Protein AF-A0A7R8CKJ4-F1 (afdb_monomer_lite)

Radius of gyration: 20.83 Å; chains: 1; bounding box: 48×42×50 Å

InterPro domains:
  IPR014729 Rossmann-like alpha/beta/alpha sandwich fold [G3DSA:3.40.50.620] (17-54)
  IPR015413 Methionyl/Leucyl tRNA synthetase [PF09334] (14-83)
  IPR023457 Methionine-tRNA synthetase, type 2 [PTHR43326] (17-128)

Secondary structure (DSSP, 8-state):
--HHHHT-HHHHHHHHTHHHHHHHHTT---S----TTSHHHHHHHHHHHHHHTTTEEEEEEEEEEETTTTEEE-GGGEEE-GGG-EEETTT--EEEEEEEEEEEE--GGGHHHHHHHHHHH-SSGGGGGGGSTTTS-SPPEE---TT-TTS----TTS--

Organism: Lepeophtheirus salmonis (NCBI:txid72036)

Sequence (160 aa):
MNDSLVKNPFYLQERMNMVPRLWDVVGANVGVFTRTTDSNHTKSVQQFWNKISHESVKESYSGWYSEIDEAFYSDYQIEDGPNNNKIAKETSNPLEWVEEENYVFRIGPYLPQIRKWLQTSVHPKMFLSAFSEEYLHNEDLRVSHFAAIFSITMGHSCPK

Structure (mmCIF, N/CA/C/O backbone):
data_AF-A0A7R8CKJ4-F1
#
_entry.id   AF-A0A7R8CKJ4-F1
#
loop_
_atom_site.group_PDB
_atom_site.id
_atom_site.type_symbol
_atom_site.label_atom_id
_atom_site.label_alt_id
_atom_site.label_comp_id
_atom_site.label_asym_id
_atom_site.label_entity_id
_atom_site.label_seq_id
_atom_site.pdbx_PDB_ins_code
_atom_site.Cartn_x
_atom_site.Cartn_y
_atom_site.Cartn_z
_atom_site.occupancy
_atom_site.B_iso_or_equiv
_atom_site.auth_seq_id
_atom_site.auth_comp_id
_atom_site.auth_asym_id
_atom_site.auth_atom_id
_atom_site.pdbx_PDB_model_num
ATOM 1 N N . MET A 1 1 ? 13.620 9.724 16.512 1.00 45.34 1 MET A N 1
ATOM 2 C CA . MET A 1 1 ? 13.848 10.819 15.536 1.00 45.34 1 MET A CA 1
ATOM 3 C C . MET A 1 1 ? 12.775 11.869 15.772 1.00 45.34 1 MET A C 1
ATOM 5 O O . MET A 1 1 ? 11.684 11.486 16.158 1.00 45.34 1 MET A O 1
ATOM 9 N N . ASN A 1 2 ? 13.080 13.162 15.645 1.00 43.50 2 ASN A N 1
ATOM 10 C CA . ASN A 1 2 ? 12.116 14.224 15.949 1.00 43.50 2 ASN A CA 1
ATOM 11 C C . ASN A 1 2 ? 11.024 14.255 14.859 1.00 43.50 2 ASN A C 1
ATOM 13 O O . ASN A 1 2 ? 11.316 14.620 13.721 1.00 43.50 2 ASN A O 1
ATOM 17 N N . ASP A 1 3 ? 9.805 13.832 15.203 1.00 51.41 3 ASP A N 1
ATOM 18 C CA . ASP A 1 3 ? 8.659 13.638 14.293 1.00 51.41 3 ASP A CA 1
ATOM 19 C C . ASP A 1 3 ? 8.288 14.919 13.507 1.00 51.41 3 ASP A C 1
ATOM 21 O O . ASP A 1 3 ? 7.886 14.895 12.343 1.00 51.41 3 ASP A O 1
ATOM 25 N N . SER A 1 4 ? 8.586 16.081 14.097 1.00 57.31 4 SER A N 1
ATOM 26 C CA . SER A 1 4 ? 8.430 17.406 13.479 1.00 57.31 4 SER A CA 1
ATOM 27 C C . SER A 1 4 ? 9.277 17.636 12.217 1.00 57.31 4 SER A C 1
ATOM 29 O O . SER A 1 4 ? 8.885 18.419 11.351 1.00 57.31 4 SER A O 1
ATOM 31 N N . LEU A 1 5 ? 10.427 16.965 12.079 1.00 56.00 5 LEU A N 1
ATOM 32 C CA . LEU A 1 5 ? 11.293 17.103 10.901 1.00 56.00 5 LEU A CA 1
ATOM 33 C C . LEU A 1 5 ? 10.803 16.255 9.725 1.00 56.00 5 LEU A C 1
ATOM 35 O O . LEU A 1 5 ? 10.941 16.675 8.579 1.00 56.00 5 LEU A O 1
ATOM 39 N N . VAL A 1 6 ? 10.211 15.088 9.993 1.00 54.44 6 VAL A N 1
ATOM 40 C CA . VAL A 1 6 ? 9.681 14.190 8.952 1.00 54.44 6 VAL A CA 1
ATOM 41 C C . VAL A 1 6 ? 8.427 14.788 8.313 1.00 54.44 6 VAL A C 1
ATOM 43 O O . VAL A 1 6 ? 8.240 14.677 7.106 1.00 54.44 6 VAL A O 1
ATOM 46 N N . LYS A 1 7 ? 7.625 15.525 9.090 1.00 58.31 7 LYS A N 1
ATOM 47 C CA . LYS A 1 7 ? 6.445 16.257 8.602 1.00 58.31 7 LYS A CA 1
ATOM 48 C C . LYS A 1 7 ? 6.790 17.558 7.853 1.00 58.31 7 LYS A C 1
ATOM 50 O O . LYS A 1 7 ? 5.893 18.201 7.310 1.00 58.31 7 LYS A O 1
ATOM 55 N N . ASN A 1 8 ? 8.067 17.961 7.787 1.00 70.94 8 ASN A N 1
ATOM 56 C CA . ASN A 1 8 ? 8.493 19.156 7.058 1.00 70.94 8 ASN A CA 1
ATOM 57 C C . ASN A 1 8 ? 8.786 18.828 5.574 1.00 70.94 8 ASN A C 1
ATOM 59 O O . ASN A 1 8 ? 9.781 18.158 5.274 1.00 70.94 8 ASN A O 1
ATOM 63 N N . PRO A 1 9 ? 7.990 19.344 4.616 1.00 67.69 9 PRO A N 1
ATOM 64 C CA . PRO A 1 9 ? 8.164 19.033 3.197 1.00 67.69 9 PRO A CA 1
ATOM 65 C C . PRO A 1 9 ? 9.508 19.516 2.630 1.00 67.69 9 PRO A C 1
ATOM 67 O O . PRO A 1 9 ? 10.050 18.881 1.726 1.00 67.69 9 PRO A O 1
ATOM 70 N N . PHE A 1 10 ? 10.094 20.586 3.178 1.00 72.56 10 PHE A N 1
ATOM 71 C CA . PHE A 1 10 ? 11.417 21.063 2.765 1.00 72.56 10 PHE A CA 1
ATOM 72 C C . PHE A 1 10 ? 12.532 20.111 3.210 1.00 72.56 10 PHE A C 1
ATOM 74 O O . PHE A 1 10 ? 13.448 19.841 2.436 1.00 72.56 10 PHE A O 1
ATOM 81 N N . TYR A 1 11 ? 12.422 19.534 4.409 1.00 76.00 11 TYR A N 1
ATOM 82 C CA . TYR A 1 11 ? 13.402 18.576 4.926 1.00 76.00 11 TYR A CA 1
ATOM 83 C C . TYR A 1 11 ? 13.460 17.300 4.073 1.00 76.00 11 TYR A C 1
ATOM 85 O O . TYR A 1 11 ? 14.538 16.838 3.690 1.00 76.00 11 TYR A O 1
ATOM 93 N N . LEU A 1 12 ? 12.296 16.745 3.719 1.00 71.81 12 LEU A N 1
ATOM 94 C CA . LEU A 1 12 ? 12.213 15.567 2.849 1.00 71.81 12 LEU A CA 1
ATOM 95 C C . LEU A 1 12 ? 12.739 15.859 1.438 1.00 71.81 12 LEU A C 1
ATOM 97 O O . LEU A 1 12 ? 13.451 15.034 0.860 1.00 71.81 12 LEU A O 1
ATOM 101 N N . GLN A 1 13 ? 12.433 17.045 0.903 1.00 77.12 13 GLN A N 1
ATOM 102 C CA . GLN A 1 13 ? 12.920 17.483 -0.402 1.00 77.12 13 GLN A CA 1
ATOM 103 C C . GLN A 1 13 ? 14.456 17.545 -0.436 1.00 77.12 13 GLN A C 1
ATOM 105 O O . GLN A 1 13 ? 15.069 17.026 -1.370 1.00 77.12 13 GLN A O 1
ATOM 110 N N . GLU A 1 14 ? 15.088 18.133 0.584 1.00 80.62 14 GLU A N 1
ATOM 111 C CA . GLU A 1 14 ? 16.550 18.207 0.681 1.00 80.62 14 GLU A CA 1
ATOM 112 C C . GLU A 1 14 ? 17.200 16.823 0.761 1.00 80.62 14 GLU A C 1
ATOM 114 O O . GLU A 1 14 ? 18.160 16.552 0.036 1.00 80.62 14 GLU A O 1
ATOM 119 N N . ARG A 1 15 ? 16.648 15.918 1.579 1.00 82.38 15 ARG A N 1
ATOM 120 C CA . ARG A 1 15 ? 17.147 14.539 1.697 1.00 82.38 15 ARG A CA 1
ATOM 121 C C . ARG A 1 15 ? 17.046 13.775 0.379 1.00 82.38 15 ARG A C 1
ATOM 123 O O . ARG A 1 15 ? 18.008 13.113 -0.007 1.00 82.38 15 ARG A O 1
ATOM 130 N N . MET A 1 16 ? 15.927 13.884 -0.340 1.00 81.00 16 MET A N 1
ATOM 131 C CA . MET A 1 16 ? 15.764 13.173 -1.615 1.00 81.00 16 MET A CA 1
ATOM 132 C C . MET A 1 16 ? 16.689 13.696 -2.711 1.00 81.00 16 MET A C 1
ATOM 134 O O . 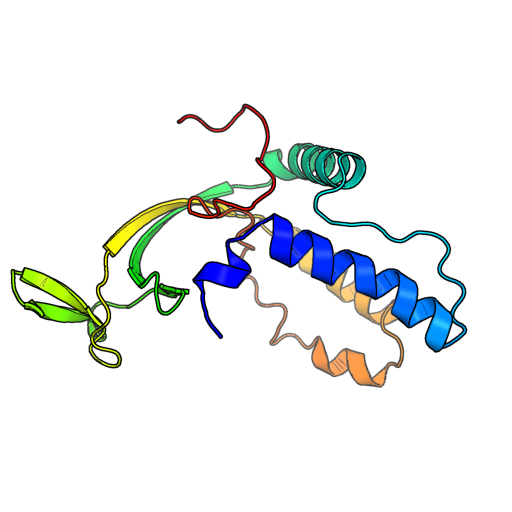MET A 1 16 ? 17.143 12.914 -3.544 1.00 81.00 16 MET A O 1
ATOM 138 N N . ASN A 1 17 ? 17.055 14.978 -2.677 1.00 82.69 17 ASN A N 1
ATOM 139 C CA . ASN A 1 17 ? 18.018 15.550 -3.621 1.00 82.69 17 ASN A CA 1
ATOM 140 C C . ASN A 1 17 ? 19.451 15.012 -3.435 1.00 82.69 17 ASN A C 1
ATOM 142 O O . ASN A 1 17 ? 20.298 15.213 -4.310 1.00 82.69 17 ASN A O 1
ATOM 146 N N . MET A 1 18 ? 19.741 14.334 -2.318 1.00 83.56 18 MET A N 1
ATOM 147 C CA . MET A 1 18 ? 21.030 13.672 -2.099 1.00 83.56 18 MET A CA 1
ATOM 148 C C . MET A 1 18 ? 21.114 12.306 -2.789 1.00 83.56 18 MET A C 1
ATOM 150 O O . MET A 1 18 ? 22.210 11.886 -3.145 1.00 83.56 18 MET A O 1
ATOM 154 N N . VAL A 1 19 ? 19.986 11.621 -3.006 1.00 84.44 19 VAL A N 1
ATOM 155 C CA . VAL A 1 19 ? 19.973 10.241 -3.519 1.00 84.44 19 VAL A CA 1
ATOM 156 C C . VAL A 1 19 ? 20.576 10.137 -4.928 1.00 84.44 19 VAL A C 1
ATOM 158 O O . VAL A 1 19 ? 21.462 9.305 -5.105 1.00 84.44 19 VAL A O 1
ATOM 161 N N . PRO A 1 20 ? 20.224 10.998 -5.908 1.00 84.88 20 PRO A N 1
ATOM 162 C CA . PRO A 1 20 ? 20.895 11.014 -7.211 1.00 84.88 20 PRO A CA 1
ATOM 163 C C . PRO A 1 20 ? 22.414 11.189 -7.114 1.00 84.88 20 PRO A C 1
ATOM 165 O O . PRO A 1 20 ? 23.160 10.488 -7.784 1.00 84.88 20 PRO A O 1
ATOM 168 N N . ARG A 1 21 ? 22.878 12.058 -6.208 1.00 84.62 21 ARG A N 1
ATOM 169 C CA . ARG A 1 21 ? 24.310 12.338 -6.022 1.00 84.62 21 ARG A CA 1
ATOM 170 C C . ARG A 1 21 ? 25.071 11.139 -5.462 1.00 84.62 21 ARG A C 1
ATOM 172 O O . ARG A 1 21 ? 26.249 10.974 -5.755 1.00 84.62 21 ARG A O 1
ATOM 179 N N . LEU A 1 22 ? 24.422 10.306 -4.646 1.00 88.44 22 LEU A N 1
ATOM 180 C CA . LEU A 1 22 ? 25.036 9.074 -4.148 1.00 88.44 22 LEU A CA 1
ATOM 181 C C . LEU A 1 22 ? 25.297 8.083 -5.285 1.00 88.44 22 LEU A C 1
ATOM 183 O O . LEU A 1 22 ? 26.321 7.404 -5.255 1.00 88.44 22 LEU A O 1
ATOM 187 N N . TRP A 1 23 ? 24.425 8.036 -6.297 1.00 88.00 23 TRP A N 1
ATOM 188 C CA . TRP A 1 23 ? 24.629 7.193 -7.476 1.00 88.00 23 TRP A CA 1
ATOM 189 C C . TRP A 1 23 ? 25.863 7.610 -8.282 1.00 88.00 23 TRP A C 1
ATOM 191 O O . TRP A 1 23 ? 26.627 6.739 -8.699 1.00 88.00 23 TRP A O 1
ATOM 201 N N . ASP A 1 24 ? 26.125 8.917 -8.392 1.00 85.75 24 ASP A N 1
ATOM 202 C CA . ASP A 1 24 ? 27.346 9.438 -9.022 1.00 85.75 24 ASP A CA 1
ATOM 203 C C . ASP A 1 24 ? 28.609 9.000 -8.263 1.00 85.75 24 ASP A C 1
ATOM 205 O O . ASP A 1 24 ? 29.596 8.590 -8.872 1.00 85.75 24 ASP A O 1
ATOM 209 N N . VAL A 1 25 ? 28.572 9.032 -6.924 1.00 89.75 25 VAL A N 1
ATOM 210 C CA . VAL A 1 25 ? 29.705 8.627 -6.070 1.00 89.75 25 VAL A CA 1
ATOM 211 C C . VAL A 1 25 ? 30.042 7.147 -6.236 1.00 89.75 25 VAL A C 1
ATOM 213 O O . VAL A 1 25 ? 31.218 6.786 -6.252 1.00 89.75 25 VAL A O 1
ATOM 216 N N . VAL A 1 26 ? 29.034 6.282 -6.376 1.00 91.81 26 VAL A N 1
ATOM 217 C CA . VAL A 1 26 ? 29.252 4.842 -6.601 1.00 91.81 26 VAL A CA 1
ATOM 218 C C . VAL A 1 26 ? 29.511 4.496 -8.073 1.00 91.81 26 VAL A C 1
ATOM 220 O O . VAL A 1 26 ? 29.696 3.325 -8.397 1.00 91.81 26 VAL A O 1
ATOM 223 N N . GLY A 1 27 ? 29.534 5.492 -8.967 1.00 90.19 27 GLY A N 1
ATOM 224 C CA . GLY A 1 27 ? 29.762 5.299 -10.400 1.00 90.19 27 GLY A CA 1
ATOM 225 C C . GLY A 1 27 ? 28.618 4.579 -11.121 1.00 90.19 27 GLY A C 1
ATOM 226 O O . GLY A 1 27 ? 28.844 3.953 -12.156 1.00 90.19 27 GLY A O 1
ATOM 227 N N . ALA A 1 28 ? 27.399 4.628 -10.579 1.00 88.06 28 ALA A N 1
ATOM 228 C CA . ALA A 1 28 ? 26.226 4.019 -11.194 1.00 88.06 28 ALA A CA 1
ATOM 229 C C . ALA A 1 28 ? 25.599 4.964 -12.227 1.00 88.06 28 ALA A C 1
ATOM 231 O O . ALA A 1 28 ? 25.328 6.127 -11.942 1.00 88.06 28 ALA A O 1
ATOM 232 N N . ASN A 1 29 ? 25.302 4.447 -13.421 1.00 87.50 29 ASN A N 1
ATOM 233 C CA . ASN A 1 29 ? 24.583 5.197 -14.450 1.00 87.50 29 ASN A CA 1
ATOM 234 C C . ASN A 1 29 ? 23.072 4.951 -14.323 1.00 87.50 29 ASN A C 1
ATOM 236 O O . ASN A 1 29 ? 22.554 3.936 -14.794 1.00 87.50 29 ASN A O 1
ATOM 240 N N . VAL A 1 30 ? 22.373 5.868 -13.655 1.00 85.38 30 VAL A N 1
ATOM 241 C CA . VAL A 1 30 ? 20.920 5.798 -13.459 1.00 85.38 30 VAL A CA 1
ATOM 242 C C . VAL A 1 30 ? 20.218 6.573 -14.572 1.00 85.38 30 VAL A C 1
ATOM 244 O O . VAL A 1 30 ? 20.340 7.789 -14.657 1.00 85.38 30 VAL A O 1
ATOM 247 N N . GLY A 1 31 ? 19.442 5.875 -15.407 1.00 86.31 31 GLY A N 1
ATOM 248 C CA . GLY A 1 31 ? 18.741 6.503 -16.534 1.00 86.31 31 GLY A CA 1
ATOM 249 C C . GLY A 1 31 ? 17.622 7.463 -16.115 1.00 86.31 31 GLY A C 1
ATOM 250 O O . GLY A 1 31 ? 17.507 8.553 -16.666 1.00 86.31 31 GLY A O 1
ATOM 251 N N . VAL A 1 32 ? 16.793 7.074 -15.140 1.00 86.62 32 VAL A N 1
ATOM 252 C CA . VAL A 1 32 ? 15.695 7.909 -14.627 1.00 86.62 32 VAL A CA 1
ATOM 253 C C . VAL A 1 32 ? 15.564 7.716 -13.122 1.00 86.62 32 VAL A C 1
ATOM 255 O O . VAL A 1 32 ? 15.428 6.593 -12.642 1.00 86.62 32 VAL A O 1
ATOM 258 N N . PHE A 1 33 ? 15.541 8.823 -12.383 1.00 87.25 33 PHE A N 1
ATOM 259 C CA . PHE A 1 33 ? 15.175 8.853 -10.971 1.00 87.25 33 PHE A CA 1
ATOM 260 C C . PHE A 1 33 ? 13.736 9.368 -10.845 1.00 87.25 33 PHE A C 1
ATOM 262 O O . PHE A 1 33 ? 13.469 10.517 -11.184 1.00 87.25 33 PHE A O 1
ATOM 269 N N . THR A 1 34 ? 12.809 8.512 -10.405 1.00 87.75 34 THR A N 1
ATOM 270 C CA . THR A 1 34 ? 11.384 8.857 -10.231 1.00 87.75 34 THR A CA 1
ATOM 271 C C . THR A 1 34 ? 11.041 8.951 -8.752 1.00 87.75 34 THR A C 1
ATOM 273 O O . THR A 1 34 ? 11.484 8.123 -7.957 1.00 87.75 34 THR A O 1
ATOM 276 N N . ARG A 1 35 ? 10.208 9.925 -8.387 1.00 85.56 35 ARG A N 1
ATOM 277 C CA . ARG A 1 35 ? 9.647 10.083 -7.043 1.00 85.56 35 ARG A CA 1
ATOM 278 C C . ARG A 1 35 ? 8.154 9.791 -7.057 1.00 85.56 35 ARG A C 1
ATOM 280 O O . ARG A 1 35 ? 7.451 10.117 -8.010 1.00 85.56 35 ARG A O 1
ATOM 287 N N . THR A 1 36 ? 7.634 9.275 -5.949 1.00 86.00 36 THR A N 1
ATOM 288 C CA . THR A 1 36 ? 6.189 9.044 -5.782 1.00 86.00 36 THR A CA 1
ATOM 289 C C . THR A 1 36 ? 5.369 10.338 -5.787 1.00 86.00 36 THR A C 1
ATOM 291 O O . THR A 1 36 ? 4.183 10.317 -6.092 1.00 86.00 36 THR A O 1
ATOM 294 N N . THR A 1 37 ? 6.005 11.483 -5.518 1.00 83.88 37 THR A N 1
ATOM 295 C CA . THR A 1 37 ? 5.393 12.817 -5.630 1.00 83.88 37 THR A CA 1
ATOM 296 C C . THR A 1 37 ? 5.330 13.350 -7.064 1.00 83.88 37 THR A C 1
ATOM 298 O O . THR A 1 37 ? 4.745 14.409 -7.287 1.00 83.88 37 THR A O 1
ATOM 301 N N . ASP A 1 38 ? 6.000 12.709 -8.026 1.00 86.75 38 ASP A N 1
ATOM 302 C CA . ASP A 1 38 ? 6.045 13.208 -9.399 1.00 86.75 38 ASP A CA 1
ATOM 303 C C . ASP A 1 38 ? 4.671 13.078 -10.056 1.00 86.75 38 ASP A C 1
ATOM 305 O O . ASP A 1 38 ? 4.003 12.048 -9.959 1.00 86.75 38 ASP A O 1
ATOM 309 N N . SER A 1 39 ? 4.261 14.101 -10.806 1.00 88.44 39 SER A N 1
ATOM 310 C CA . SER A 1 39 ? 2.924 14.152 -11.413 1.00 88.44 39 SER A CA 1
ATOM 311 C C . SER A 1 39 ? 2.633 12.973 -12.353 1.00 88.44 39 SER A C 1
ATOM 313 O O . SER A 1 39 ? 1.489 12.527 -12.448 1.00 88.44 39 SER A O 1
ATOM 315 N N . ASN A 1 40 ? 3.656 12.435 -13.024 1.00 88.81 40 ASN A N 1
ATOM 316 C CA . ASN A 1 40 ? 3.532 11.244 -13.867 1.00 88.81 40 ASN A CA 1
ATOM 317 C C . ASN A 1 40 ? 3.264 9.976 -13.044 1.00 88.81 40 ASN A C 1
ATOM 319 O O . ASN A 1 40 ? 2.466 9.136 -13.465 1.00 88.81 40 ASN A O 1
ATOM 323 N N . HIS A 1 41 ? 3.885 9.849 -11.867 1.00 90.19 41 HIS A N 1
ATOM 324 C CA . HIS A 1 41 ? 3.626 8.741 -10.953 1.00 90.19 41 HIS A CA 1
ATOM 325 C C . HIS A 1 41 ? 2.199 8.828 -10.407 1.00 90.19 41 HIS A C 1
ATOM 327 O O . HIS A 1 41 ? 1.441 7.870 -10.545 1.00 90.19 41 HIS A O 1
ATOM 333 N N . THR A 1 42 ? 1.784 10.003 -9.919 1.00 88.25 42 THR A N 1
ATOM 334 C CA . THR A 1 42 ? 0.414 10.254 -9.443 1.00 88.25 42 THR A CA 1
ATOM 335 C C . THR A 1 42 ? -0.637 9.872 -10.484 1.00 88.25 42 THR A C 1
ATOM 337 O O . THR A 1 42 ? -1.574 9.135 -10.179 1.00 88.25 42 THR A O 1
ATOM 340 N N . LYS A 1 43 ? -0.463 10.307 -11.740 1.00 89.62 43 LYS A N 1
ATOM 341 C CA . LYS A 1 43 ? -1.375 9.952 -12.839 1.00 89.62 43 LYS A CA 1
ATOM 342 C C . LYS A 1 43 ? -1.412 8.448 -13.100 1.00 89.62 43 LYS A C 1
ATOM 344 O O . LYS A 1 43 ? -2.484 7.903 -13.337 1.00 89.62 43 LYS A O 1
ATOM 349 N N . SER A 1 44 ? -0.259 7.782 -13.055 1.00 91.00 44 SER A N 1
ATOM 350 C CA . SER A 1 44 ? -0.164 6.335 -13.285 1.00 91.00 44 SER A CA 1
ATOM 351 C C . SER A 1 44 ? -0.883 5.545 -12.189 1.00 91.00 44 SER A C 1
ATOM 353 O O . SER A 1 44 ? -1.635 4.623 -12.498 1.00 91.00 44 SER A O 1
ATOM 355 N N . VAL A 1 45 ? -0.721 5.951 -10.925 1.00 89.12 45 VAL A N 1
ATOM 356 C CA . VAL A 1 45 ? -1.431 5.359 -9.779 1.00 89.12 45 VAL A CA 1
ATOM 357 C C . VAL A 1 45 ? -2.939 5.565 -9.908 1.00 89.12 45 VAL A C 1
ATOM 359 O O . VAL A 1 45 ? -3.691 4.605 -9.780 1.00 89.12 45 VAL A O 1
ATOM 362 N N . GLN A 1 46 ? -3.395 6.772 -10.253 1.00 88.31 46 GLN A N 1
ATOM 363 C CA . GLN A 1 46 ? -4.822 7.049 -10.469 1.00 88.31 46 GLN A CA 1
ATOM 364 C C . GLN A 1 46 ? -5.410 6.238 -11.634 1.00 88.31 46 GLN A C 1
ATOM 366 O O . GLN A 1 46 ? -6.526 5.733 -11.546 1.00 88.31 46 GLN A O 1
ATOM 371 N N . GLN A 1 47 ? -4.663 6.070 -12.727 1.00 90.69 47 GLN A N 1
ATOM 372 C CA . GLN A 1 47 ? -5.087 5.230 -13.850 1.00 90.69 47 GLN A CA 1
ATOM 373 C C . GLN A 1 47 ? -5.162 3.752 -13.475 1.00 90.69 47 GLN A C 1
ATOM 375 O O . GLN A 1 47 ? -6.085 3.065 -13.908 1.00 90.69 47 GLN A O 1
ATOM 380 N N . PHE A 1 48 ? -4.195 3.260 -12.700 1.00 89.25 48 PHE A N 1
ATOM 381 C CA . PHE A 1 48 ? -4.221 1.899 -12.181 1.00 89.25 48 PHE A CA 1
ATOM 382 C C . PHE A 1 48 ? -5.429 1.698 -11.265 1.00 89.25 48 PHE A C 1
ATOM 384 O O . PHE A 1 48 ? -6.203 0.769 -11.486 1.00 89.25 48 PHE A O 1
ATOM 391 N N . TRP A 1 49 ? -5.651 2.627 -10.332 1.00 87.19 49 TRP A N 1
ATOM 392 C CA . TRP A 1 49 ? -6.802 2.622 -9.437 1.00 87.19 49 TRP A CA 1
ATOM 393 C C . TRP A 1 49 ? -8.125 2.536 -10.196 1.00 87.19 49 TRP A C 1
ATOM 395 O O . TRP A 1 49 ? -8.921 1.646 -9.930 1.00 87.19 49 TRP A O 1
ATOM 405 N N . ASN A 1 50 ? -8.325 3.384 -11.206 1.00 87.56 50 ASN A N 1
ATOM 406 C CA . ASN A 1 50 ? -9.552 3.390 -12.006 1.00 87.56 50 ASN A CA 1
ATOM 407 C C . ASN A 1 50 ? -9.827 2.064 -12.734 1.00 87.56 50 ASN A C 1
ATOM 409 O O . ASN A 1 50 ? -10.968 1.802 -13.099 1.00 87.56 50 ASN A O 1
ATOM 413 N N . LYS A 1 51 ? -8.804 1.236 -12.982 1.00 88.38 51 LYS A N 1
ATOM 414 C CA . LYS A 1 51 ? -8.989 -0.089 -13.592 1.00 88.38 51 LYS A CA 1
ATOM 415 C C . LYS A 1 51 ? -9.423 -1.133 -12.572 1.00 88.38 51 LYS A C 1
ATOM 417 O O . LYS A 1 51 ? -10.242 -1.980 -12.905 1.00 88.38 51 LYS A O 1
ATOM 422 N N . ILE A 1 52 ? -8.870 -1.076 -11.363 1.00 85.50 52 ILE A N 1
ATOM 423 C CA . ILE A 1 52 ? -9.118 -2.079 -10.320 1.00 85.50 52 ILE A CA 1
ATOM 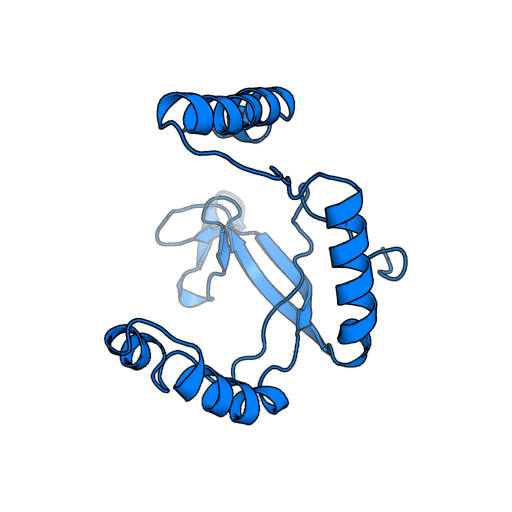424 C C . ILE A 1 52 ? -10.264 -1.698 -9.378 1.00 85.50 52 ILE A C 1
ATOM 426 O O . ILE A 1 52 ? -10.755 -2.548 -8.645 1.00 85.50 52 ILE A O 1
ATOM 430 N N . SER A 1 53 ? -10.715 -0.441 -9.395 1.00 83.31 53 SER A N 1
ATOM 431 C CA . SER A 1 53 ? -11.742 0.073 -8.483 1.00 83.31 53 SER A CA 1
ATOM 432 C C . SER A 1 53 ? -13.099 -0.611 -8.646 1.00 83.31 53 SER A C 1
ATOM 434 O O . SER A 1 53 ? -13.866 -0.681 -7.695 1.00 83.31 53 SER A O 1
ATOM 436 N N . HIS A 1 54 ? -13.401 -1.140 -9.833 1.00 80.81 54 HIS A N 1
ATOM 437 C CA . HIS A 1 54 ? -14.622 -1.915 -10.075 1.00 80.81 54 HIS A CA 1
ATOM 438 C C . HIS A 1 54 ? -14.579 -3.320 -9.461 1.00 80.81 54 HIS A C 1
ATOM 440 O O . HIS A 1 54 ? -15.626 -3.929 -9.261 1.00 80.81 54 HIS A O 1
ATOM 446 N N . GLU A 1 55 ? -13.382 -3.833 -9.178 1.00 80.25 55 GLU A N 1
ATOM 447 C CA . GLU A 1 55 ? -13.162 -5.133 -8.540 1.00 80.25 55 GLU A CA 1
ATOM 448 C C . GLU A 1 55 ? -12.876 -5.001 -7.038 1.00 80.25 55 GLU A C 1
ATOM 450 O O . GLU A 1 55 ? -12.808 -6.008 -6.329 1.00 80.25 55 GLU A O 1
ATOM 455 N N . SER A 1 56 ? -12.703 -3.772 -6.539 1.00 80.56 56 SER A N 1
ATOM 456 C CA . SER A 1 56 ? -12.546 -3.518 -5.114 1.00 80.56 56 SER A CA 1
ATOM 457 C C . SER A 1 56 ? -13.904 -3.440 -4.421 1.00 80.56 56 SER A C 1
ATOM 459 O O . SER A 1 56 ? -14.901 -2.955 -4.958 1.00 80.56 56 SER A O 1
ATOM 461 N N . VAL A 1 57 ? -13.943 -3.956 -3.199 1.00 81.00 57 VAL A N 1
ATOM 462 C CA . VAL A 1 57 ? -15.119 -3.930 -2.332 1.00 81.00 57 VAL A CA 1
ATOM 463 C C . VAL A 1 57 ? -14.857 -2.927 -1.224 1.00 81.00 57 VAL A C 1
ATOM 465 O O . VAL A 1 57 ? -13.736 -2.820 -0.733 1.00 81.00 57 VAL A O 1
ATOM 468 N N . LYS A 1 58 ? -15.887 -2.185 -0.828 1.00 82.31 58 LYS A N 1
ATOM 469 C CA . LYS A 1 58 ? -15.807 -1.338 0.356 1.00 82.31 58 LYS A CA 1
ATOM 470 C C . LYS A 1 58 ? -16.105 -2.169 1.593 1.00 82.31 58 LYS A C 1
ATOM 472 O O . LYS A 1 58 ? -17.147 -2.819 1.651 1.00 82.31 58 LYS A O 1
ATOM 477 N N . GLU A 1 59 ? -15.210 -2.134 2.565 1.00 78.56 59 GLU A N 1
ATOM 478 C CA . GLU A 1 59 ? -15.410 -2.736 3.877 1.00 78.56 59 GLU A CA 1
ATOM 479 C C . GLU A 1 59 ? -15.228 -1.661 4.948 1.00 78.56 59 GLU A C 1
ATOM 481 O O . GLU A 1 59 ? -14.252 -0.911 4.937 1.00 78.56 59 GLU A O 1
ATOM 486 N N . SER A 1 60 ? -16.185 -1.571 5.867 1.00 77.75 60 SER A N 1
ATOM 487 C CA . SER A 1 60 ? -16.077 -0.731 7.055 1.00 77.75 60 SER A CA 1
ATOM 488 C C . SER A 1 60 ? -15.318 -1.495 8.133 1.00 77.75 60 SER A C 1
ATOM 490 O O . SER A 1 60 ? -15.722 -2.598 8.512 1.00 77.75 60 SER A O 1
ATOM 492 N N . TYR A 1 61 ? -14.240 -0.911 8.644 1.00 72.94 61 TYR A N 1
ATOM 493 C CA . TYR A 1 61 ? -13.533 -1.426 9.808 1.00 72.94 61 TYR A CA 1
ATOM 494 C C . TYR A 1 61 ? -13.620 -0.407 10.937 1.00 72.94 61 TYR A C 1
ATOM 496 O O . TYR A 1 61 ? -13.247 0.752 10.764 1.00 72.94 61 TYR A O 1
ATOM 504 N N . SER A 1 62 ? -14.109 -0.859 12.088 1.00 83.56 62 SER A N 1
ATOM 505 C CA . SER A 1 62 ? -14.235 -0.046 13.290 1.00 83.56 62 SER A CA 1
ATOM 506 C C . SER A 1 62 ? -13.433 -0.662 14.426 1.00 83.56 62 SER A C 1
ATOM 508 O O . SER A 1 62 ? -13.579 -1.856 14.701 1.00 83.56 62 SER A O 1
ATOM 510 N N . GLY A 1 63 ? -12.619 0.137 15.103 1.00 85.50 63 GLY A N 1
ATOM 511 C CA . GLY A 1 63 ? -11.859 -0.321 16.255 1.00 85.50 63 GLY A CA 1
ATOM 512 C C . GLY A 1 63 ? -11.118 0.807 16.954 1.00 85.50 63 GLY A C 1
ATOM 513 O O . GLY A 1 63 ? -11.054 1.936 16.471 1.00 85.50 63 GLY A O 1
ATOM 514 N N . TRP A 1 64 ? -10.541 0.483 18.104 1.00 88.12 64 TRP A N 1
ATOM 515 C CA . TRP A 1 64 ? -9.691 1.407 18.842 1.00 88.12 64 TRP A CA 1
ATOM 516 C C . TRP A 1 64 ? -8.303 1.472 18.206 1.00 88.12 64 TRP A C 1
ATOM 518 O O . TRP A 1 64 ? -7.678 0.434 17.989 1.00 88.12 64 TRP A O 1
ATOM 528 N N . TYR A 1 65 ? -7.825 2.676 17.911 1.00 86.25 65 TYR A N 1
ATOM 529 C CA . TYR A 1 65 ? -6.568 2.932 17.211 1.00 86.25 65 TYR A CA 1
ATOM 530 C C . TYR A 1 65 ? -5.688 3.907 17.997 1.00 86.25 65 TYR A C 1
ATOM 532 O O . TYR A 1 65 ? -6.187 4.882 18.557 1.00 86.25 65 TYR A O 1
ATOM 540 N N . SER A 1 66 ? -4.382 3.645 18.025 1.00 84.94 66 SER A N 1
ATOM 541 C CA . SER A 1 66 ? -3.360 4.555 18.557 1.00 84.94 66 SER A CA 1
ATOM 542 C C . SER A 1 66 ? -2.607 5.188 17.391 1.00 84.94 66 SER A C 1
ATOM 544 O O . SER A 1 66 ? -1.945 4.475 16.638 1.00 84.94 66 SER A O 1
ATOM 546 N N . GLU A 1 67 ? -2.650 6.516 17.254 1.00 82.31 67 GLU A N 1
ATOM 547 C CA . GLU A 1 67 ? -1.829 7.231 16.259 1.00 82.31 67 GLU A CA 1
ATOM 548 C C . GLU A 1 67 ? -0.330 7.119 16.583 1.00 82.31 67 GLU A C 1
ATOM 550 O O . GLU A 1 67 ? 0.503 7.112 15.685 1.00 82.31 67 GLU A O 1
ATOM 555 N N . ILE A 1 68 ? 0.019 6.991 17.868 1.00 80.31 68 ILE A N 1
ATOM 556 C CA . ILE A 1 68 ? 1.414 6.908 18.321 1.00 80.31 68 ILE A CA 1
ATOM 557 C C . ILE A 1 68 ? 2.028 5.554 17.961 1.00 80.31 68 ILE A C 1
ATOM 559 O O . ILE A 1 68 ? 3.188 5.493 17.557 1.00 80.31 68 ILE A O 1
ATOM 563 N N . ASP A 1 69 ? 1.254 4.481 18.121 1.00 80.94 69 ASP A N 1
ATOM 564 C CA . ASP A 1 69 ? 1.713 3.114 17.853 1.00 80.94 69 ASP A CA 1
ATOM 565 C C . ASP A 1 69 ? 1.419 2.668 16.411 1.00 80.94 69 ASP A C 1
ATOM 567 O O . ASP A 1 69 ? 1.843 1.587 16.008 1.00 80.94 69 ASP A O 1
ATOM 571 N N . GLU A 1 70 ? 0.676 3.484 15.653 1.00 78.88 70 GLU A N 1
ATOM 572 C CA . GLU A 1 70 ? 0.132 3.176 14.324 1.00 78.88 70 GLU A CA 1
ATOM 573 C C . GLU A 1 70 ? -0.567 1.801 14.270 1.00 78.88 70 GLU A C 1
ATOM 575 O O . GLU A 1 70 ? -0.424 1.030 13.318 1.00 78.88 70 GLU A O 1
ATOM 580 N N . ALA A 1 71 ? -1.317 1.466 15.328 1.00 77.75 71 ALA A N 1
ATOM 581 C CA . ALA A 1 71 ? -1.851 0.123 15.544 1.00 77.75 71 ALA A CA 1
ATOM 582 C C . ALA A 1 71 ? -3.281 0.110 16.103 1.00 77.75 71 ALA A C 1
ATOM 584 O O . ALA A 1 71 ? -3.690 0.980 16.876 1.00 77.75 71 ALA A O 1
ATOM 585 N N . PHE A 1 72 ? -4.028 -0.937 15.735 1.00 81.38 72 PHE A N 1
ATOM 586 C CA . PHE A 1 72 ? -5.344 -1.239 16.294 1.00 81.38 72 PHE A CA 1
ATOM 587 C C . PHE A 1 72 ? -5.240 -2.125 17.535 1.00 81.38 72 PHE A C 1
ATOM 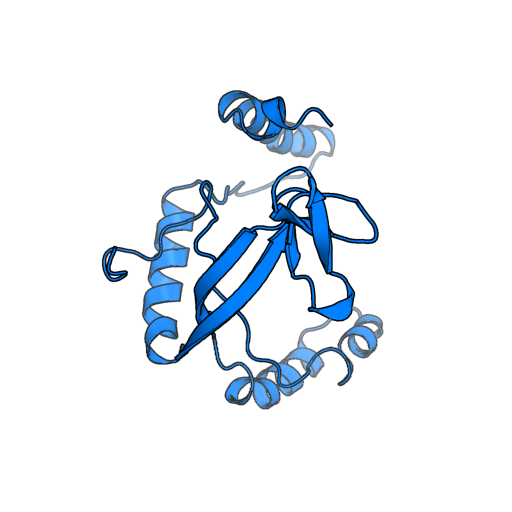589 O O . PHE A 1 72 ? -4.442 -3.061 17.581 1.00 81.38 72 PHE A O 1
ATOM 596 N N . TYR A 1 73 ? -6.111 -1.860 18.504 1.00 83.81 73 TYR A N 1
ATOM 597 C CA . TYR A 1 73 ? -6.186 -2.564 19.775 1.00 83.81 73 TYR A CA 1
ATOM 598 C C . TYR A 1 73 ? -7.509 -3.315 19.899 1.00 83.81 73 TYR A C 1
ATOM 600 O O . TYR A 1 73 ? -8.583 -2.807 19.575 1.00 83.81 73 TYR A O 1
ATOM 608 N N . SER A 1 74 ? -7.417 -4.543 20.393 1.00 85.81 74 SER A N 1
ATOM 609 C CA . SER A 1 74 ? -8.574 -5.358 20.762 1.00 85.81 74 SER A CA 1
ATOM 610 C C . SER A 1 74 ? -9.072 -5.005 22.165 1.00 85.81 74 SER A C 1
ATOM 612 O O . SER A 1 74 ? -8.299 -4.535 22.997 1.00 85.81 74 SER A O 1
ATOM 614 N N . ASP A 1 75 ? -10.336 -5.302 22.475 1.00 86.88 75 ASP A N 1
ATOM 615 C CA . ASP A 1 75 ? -10.973 -4.911 23.745 1.00 86.88 75 ASP A CA 1
ATOM 616 C C . ASP A 1 75 ? -10.201 -5.346 25.005 1.00 86.88 75 ASP A C 1
ATOM 618 O O . ASP A 1 75 ? -10.231 -4.662 26.028 1.00 86.88 75 ASP A O 1
ATOM 622 N N . TYR A 1 76 ? -9.463 -6.462 24.953 1.00 89.94 76 TYR A N 1
ATOM 623 C CA . TYR A 1 76 ? -8.674 -6.934 26.095 1.00 89.94 76 TYR A CA 1
ATOM 624 C C . TYR A 1 76 ? -7.380 -6.140 26.318 1.00 89.94 76 TYR A C 1
ATOM 626 O O . TYR A 1 76 ? -6.833 -6.191 27.422 1.00 89.94 76 TYR A O 1
ATOM 634 N N . GLN A 1 77 ? -6.896 -5.406 25.315 1.00 87.94 77 GLN A N 1
ATOM 635 C CA . GLN A 1 77 ? -5.680 -4.586 25.374 1.00 87.94 77 GLN A CA 1
ATOM 636 C C . GLN A 1 77 ? -5.965 -3.137 25.789 1.00 87.94 77 GLN A C 1
ATOM 638 O O . GLN A 1 77 ? -5.048 -2.319 25.813 1.00 87.94 77 G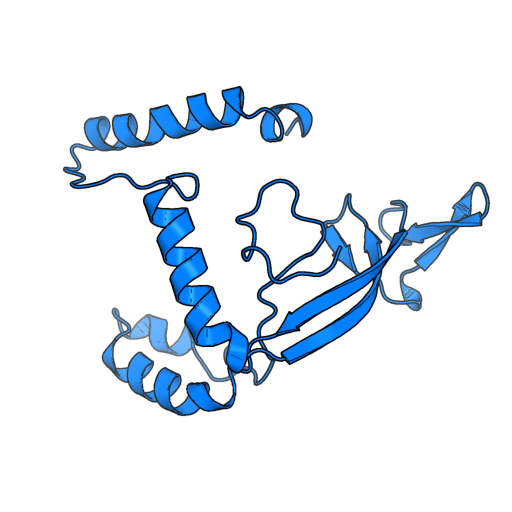LN A O 1
ATOM 643 N N . ILE A 1 78 ? -7.218 -2.826 26.125 1.00 92.38 78 ILE A N 1
ATOM 644 C CA . ILE A 1 78 ? -7.704 -1.466 26.357 1.00 92.38 78 ILE A CA 1
ATOM 645 C C . ILE A 1 78 ? -8.137 -1.315 27.809 1.00 92.38 78 ILE A C 1
ATOM 647 O O . ILE A 1 78 ? -8.765 -2.211 28.379 1.00 92.38 78 ILE A O 1
ATOM 651 N N . GLU A 1 79 ? -7.821 -0.174 28.406 1.00 93.00 79 GLU A N 1
ATOM 652 C CA . GLU A 1 79 ? -8.309 0.213 29.727 1.00 93.00 79 GLU A CA 1
ATOM 653 C C . GLU A 1 79 ? -8.745 1.680 29.768 1.00 93.00 79 GLU A C 1
ATOM 655 O O . GLU A 1 79 ? -8.509 2.451 28.833 1.00 93.00 79 GLU A O 1
ATOM 660 N N . ASP A 1 80 ? -9.446 2.048 30.838 1.00 91.50 80 ASP A N 1
ATOM 661 C CA . ASP A 1 80 ? -9.874 3.423 31.071 1.00 91.50 80 ASP A CA 1
ATOM 662 C C . ASP A 1 80 ? -8.731 4.223 31.699 1.00 91.50 80 ASP A C 1
ATOM 664 O O . ASP A 1 80 ? -8.259 3.925 32.797 1.00 91.50 80 ASP A O 1
ATOM 668 N N . GLY A 1 81 ? -8.291 5.251 30.984 1.00 84.81 81 GLY A N 1
ATOM 669 C CA . GLY A 1 81 ? -7.299 6.208 31.436 1.00 84.81 81 GLY A CA 1
ATOM 670 C C . GLY A 1 81 ? -7.906 7.382 32.212 1.00 84.81 81 GLY A C 1
ATOM 671 O O . GLY A 1 81 ? -9.113 7.442 32.478 1.00 84.81 81 GLY A O 1
ATOM 672 N N . PRO A 1 82 ? -7.073 8.373 32.567 1.00 80.69 82 PRO A N 1
ATOM 673 C CA . PRO A 1 82 ? -7.534 9.593 33.214 1.00 80.69 82 PRO A CA 1
ATOM 674 C C . PRO A 1 82 ? -8.603 10.293 32.361 1.00 80.69 82 PRO A C 1
ATOM 676 O O . PRO A 1 82 ? -8.464 10.395 31.144 1.00 80.69 82 PRO A O 1
ATOM 679 N N . ASN A 1 83 ? -9.648 10.820 33.006 1.00 81.50 83 ASN A N 1
ATOM 680 C CA . ASN A 1 83 ? -10.744 11.565 32.366 1.00 81.50 83 ASN A CA 1
ATOM 681 C C . ASN A 1 83 ? -11.658 10.750 31.425 1.00 81.50 83 ASN A C 1
ATOM 683 O O . ASN A 1 83 ? -12.245 11.330 30.517 1.00 81.50 83 ASN A O 1
ATOM 687 N N . ASN A 1 84 ? -11.830 9.442 31.661 1.00 79.50 84 ASN A N 1
ATOM 688 C CA . ASN A 1 84 ? -12.675 8.541 30.851 1.00 79.50 84 ASN A CA 1
ATOM 689 C C . ASN A 1 84 ? -12.213 8.364 29.390 1.00 79.50 84 ASN A C 1
ATOM 691 O O . ASN A 1 84 ? -13.008 7.972 28.536 1.00 79.50 84 ASN A O 1
ATOM 695 N N . ASN A 1 85 ? -10.941 8.633 29.093 1.00 86.62 85 ASN A N 1
ATOM 696 C CA . ASN A 1 85 ? -10.360 8.328 27.786 1.00 86.62 85 ASN A CA 1
ATOM 697 C C . ASN A 1 85 ? -9.937 6.856 27.725 1.00 86.62 85 ASN A C 1
ATOM 699 O O . ASN A 1 85 ? -9.523 6.294 28.737 1.00 86.62 85 ASN A O 1
ATOM 703 N N . LYS A 1 86 ? -9.988 6.231 26.544 1.00 89.75 86 LYS A N 1
ATOM 704 C CA . LYS A 1 86 ? -9.411 4.894 26.352 1.00 89.75 86 LYS A CA 1
ATOM 705 C C . LYS A 1 86 ? -7.903 4.991 26.160 1.00 89.75 86 LYS A C 1
ATOM 707 O O . LYS A 1 86 ? -7.432 5.865 25.434 1.00 89.75 86 LYS A O 1
ATOM 712 N N . ILE A 1 87 ? -7.162 4.093 26.803 1.00 91.94 87 ILE A N 1
ATOM 713 C CA . ILE A 1 87 ? -5.711 3.965 26.647 1.00 91.94 87 ILE A CA 1
ATOM 714 C C . ILE A 1 87 ? -5.314 2.507 26.401 1.00 91.94 87 ILE A C 1
ATOM 716 O O . ILE A 1 87 ? -6.007 1.576 26.822 1.00 91.94 87 ILE A O 1
ATOM 720 N N . ALA A 1 88 ? -4.191 2.303 25.720 1.00 91.12 88 ALA A N 1
ATOM 721 C CA . ALA A 1 88 ? -3.584 0.987 25.564 1.00 91.12 88 ALA A CA 1
ATOM 722 C C . ALA A 1 88 ? -2.954 0.524 26.887 1.00 91.12 88 ALA A C 1
ATOM 724 O O . ALA A 1 88 ? -2.184 1.259 27.497 1.00 91.12 88 ALA A O 1
ATOM 725 N N . LYS A 1 89 ? -3.210 -0.717 27.313 1.00 90.69 89 LYS A N 1
ATOM 726 C CA . LYS A 1 89 ? -2.661 -1.270 28.570 1.00 90.69 89 LYS A CA 1
ATOM 727 C C . LYS A 1 89 ? -1.137 -1.339 28.598 1.00 90.69 89 LYS A C 1
ATOM 729 O O . LYS A 1 89 ? -0.528 -1.202 29.651 1.00 90.69 89 LYS A O 1
ATOM 734 N N . GLU A 1 90 ? -0.526 -1.617 27.450 1.00 89.19 90 GLU A N 1
ATOM 735 C CA . GLU A 1 90 ? 0.917 -1.855 27.358 1.00 89.19 90 GLU A CA 1
ATOM 736 C C . GLU A 1 90 ? 1.716 -0.552 27.272 1.00 89.19 90 GLU A C 1
ATOM 738 O O . GLU A 1 90 ? 2.752 -0.414 27.917 1.00 89.19 90 GLU A O 1
ATOM 743 N N . THR A 1 91 ? 1.222 0.412 26.495 1.00 87.25 91 THR A N 1
ATOM 744 C CA . THR A 1 91 ? 1.936 1.661 26.198 1.00 87.25 91 THR A CA 1
ATOM 745 C C . THR A 1 91 ? 1.373 2.868 26.946 1.00 87.25 91 THR A C 1
ATOM 747 O O . THR A 1 91 ? 2.007 3.919 26.973 1.00 87.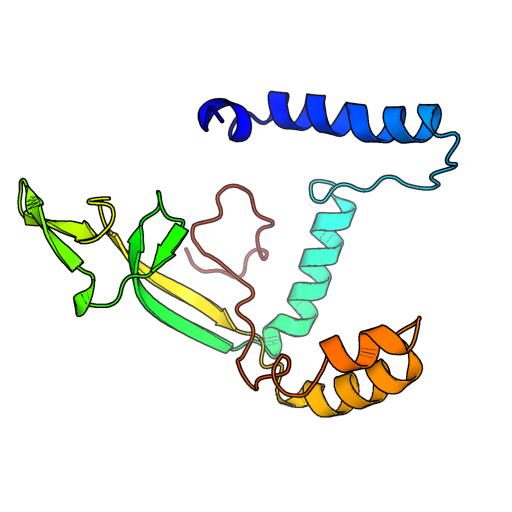25 91 THR A O 1
ATOM 750 N N . SER A 1 92 ? 0.188 2.740 27.554 1.00 89.88 92 SER A N 1
ATOM 751 C CA . SER A 1 92 ? -0.606 3.843 28.119 1.00 89.88 92 SER A CA 1
ATOM 752 C C . SER A 1 92 ? -0.894 4.976 27.123 1.00 89.88 92 SER A C 1
ATOM 754 O O . SER A 1 92 ? -1.252 6.084 27.527 1.00 89.88 92 SER A O 1
ATOM 756 N N . ASN A 1 93 ? -0.763 4.704 25.821 1.00 90.56 93 ASN A N 1
ATOM 757 C CA . ASN A 1 93 ? -1.040 5.671 24.769 1.00 90.56 93 ASN A CA 1
ATOM 758 C C . ASN A 1 93 ? -2.552 5.872 24.593 1.00 90.56 93 ASN A C 1
ATOM 760 O O . ASN A 1 93 ? -3.316 4.918 24.772 1.00 90.56 93 ASN A O 1
ATOM 764 N N . PRO A 1 94 ? -2.995 7.096 24.252 1.00 89.38 94 PRO A N 1
ATOM 765 C CA . PRO A 1 94 ? -4.399 7.388 24.001 1.00 89.38 94 PRO A CA 1
ATOM 766 C C . PRO A 1 94 ? -4.909 6.615 22.786 1.00 89.38 94 PRO A C 1
ATOM 768 O O . PRO A 1 94 ? -4.222 6.500 21.772 1.00 89.38 94 PRO A O 1
ATOM 771 N N . LEU A 1 95 ? -6.133 6.110 22.908 1.00 89.31 95 LEU A N 1
ATOM 772 C CA . LEU A 1 95 ? -6.837 5.407 21.850 1.00 89.31 95 LEU A CA 1
ATOM 773 C C . LEU A 1 95 ? -8.039 6.215 21.391 1.00 89.31 95 LEU A C 1
ATOM 775 O O . LEU A 1 95 ? -8.808 6.736 22.201 1.00 89.31 95 LEU A O 1
ATOM 779 N N . GLU A 1 96 ? -8.240 6.233 20.083 1.00 87.12 96 GLU A N 1
ATOM 780 C CA . GLU A 1 96 ? -9.399 6.835 19.445 1.00 87.12 96 GLU A CA 1
ATOM 781 C C . GLU A 1 96 ? -10.229 5.747 18.771 1.00 87.12 96 GLU A C 1
ATOM 783 O O . GLU A 1 96 ? -9.693 4.792 18.205 1.00 87.12 96 GLU A O 1
ATOM 788 N N . TRP A 1 97 ? -11.555 5.857 18.867 1.00 86.00 97 TRP A N 1
ATOM 789 C CA . TRP A 1 97 ? -12.434 4.985 18.100 1.00 86.00 97 TRP A CA 1
ATOM 790 C C . TRP A 1 97 ? -12.443 5.473 16.662 1.00 86.00 97 TRP A C 1
ATOM 792 O O . TRP A 1 97 ? -12.924 6.572 16.380 1.00 86.00 97 TRP A O 1
ATOM 802 N N . VAL A 1 98 ? -11.918 4.651 15.764 1.00 83.69 98 VAL A N 1
ATOM 803 C CA . VAL A 1 98 ? -11.858 4.966 14.344 1.00 83.69 98 VAL A CA 1
ATOM 804 C C . VAL A 1 98 ? -12.782 4.010 13.610 1.00 83.69 98 VAL A C 1
ATOM 806 O O . VAL A 1 98 ? -12.682 2.794 13.762 1.00 83.69 98 VAL A O 1
ATOM 809 N N . GLU A 1 99 ? -13.680 4.574 12.810 1.00 80.62 99 GLU A N 1
ATOM 810 C CA . GLU A 1 99 ? -14.486 3.856 11.832 1.00 80.62 99 GLU A CA 1
ATOM 811 C C . GLU A 1 99 ? -14.057 4.332 10.445 1.00 80.62 99 GLU A C 1
ATOM 813 O O . GLU A 1 99 ? -14.301 5.478 10.069 1.00 80.62 99 GLU A O 1
ATOM 818 N N . GLU A 1 100 ? -13.370 3.465 9.702 1.00 75.50 100 GLU A N 1
ATOM 819 C CA . GLU A 1 100 ? -12.935 3.770 8.341 1.00 75.50 100 GLU A CA 1
ATOM 820 C C . GLU A 1 100 ? -13.630 2.866 7.333 1.00 75.50 100 GLU A C 1
ATOM 822 O O . GLU A 1 100 ? -13.599 1.636 7.433 1.00 75.50 100 GLU A O 1
ATOM 827 N N . GLU A 1 101 ? -14.186 3.487 6.298 1.00 76.88 101 GLU A N 1
ATOM 828 C CA . GLU A 1 101 ? -14.544 2.798 5.069 1.00 76.88 101 GLU A CA 1
ATOM 829 C C . GLU A 1 101 ? -13.281 2.641 4.219 1.00 76.88 101 GLU A C 1
ATOM 831 O O . GLU A 1 101 ? -12.728 3.616 3.707 1.00 76.88 101 GLU A O 1
ATOM 836 N N . ASN A 1 102 ? -12.816 1.403 4.077 1.00 79.12 102 ASN A N 1
ATOM 837 C CA . ASN A 1 102 ? -11.638 1.079 3.294 1.00 79.12 102 ASN A CA 1
ATOM 838 C C . ASN A 1 102 ? -12.003 0.294 2.039 1.00 79.12 102 ASN A C 1
ATOM 840 O O . ASN A 1 102 ? -12.886 -0.562 2.031 1.00 79.12 102 ASN A O 1
ATOM 844 N N . TYR A 1 103 ? -11.289 0.579 0.956 1.00 82.75 103 TYR A N 1
ATOM 845 C CA . TYR A 1 103 ? -11.334 -0.245 -0.234 1.00 82.75 103 TYR A CA 1
ATOM 846 C C . TYR A 1 103 ? -10.422 -1.454 -0.055 1.00 82.75 103 TYR A C 1
ATOM 848 O O . TYR A 1 103 ? -9.252 -1.339 0.323 1.00 82.75 103 TYR A O 1
ATOM 856 N N . VAL A 1 104 ? -10.972 -2.613 -0.382 1.00 83.12 104 VAL A N 1
ATOM 857 C CA . VAL A 1 104 ? -10.342 -3.919 -0.255 1.00 83.12 104 VAL A CA 1
ATOM 858 C C . VAL A 1 104 ? -10.318 -4.581 -1.627 1.00 83.12 104 VAL A C 1
ATOM 860 O O . VAL A 1 104 ? -11.352 -4.766 -2.271 1.00 83.12 104 VAL A O 1
ATOM 863 N N . PHE A 1 105 ? -9.123 -4.910 -2.104 1.00 84.94 105 PHE A N 1
ATOM 864 C CA . PHE A 1 105 ? -8.904 -5.617 -3.356 1.00 84.94 105 PHE A CA 1
ATOM 865 C C . PHE A 1 105 ? -8.904 -7.126 -3.118 1.00 84.94 105 PHE A C 1
ATOM 867 O O . PHE A 1 105 ? -8.090 -7.650 -2.351 1.00 84.94 105 PHE A O 1
ATOM 874 N N . ARG A 1 106 ? -9.801 -7.832 -3.813 1.00 84.12 106 ARG A N 1
ATOM 875 C CA . ARG A 1 106 ? -9.927 -9.284 -3.698 1.00 84.12 106 ARG A CA 1
ATOM 876 C C . ARG A 1 106 ? -8.807 -9.966 -4.477 1.00 84.12 106 ARG A C 1
ATOM 878 O O . ARG A 1 106 ? -8.909 -10.154 -5.688 1.00 84.12 106 ARG A O 1
ATOM 885 N N . ILE A 1 107 ? -7.729 -10.346 -3.792 1.00 85.19 107 ILE A N 1
ATOM 886 C CA . ILE A 1 107 ? -6.586 -11.008 -4.439 1.00 85.19 107 ILE A CA 1
ATOM 887 C C . ILE A 1 107 ? -6.844 -12.497 -4.698 1.00 85.19 107 ILE A C 1
ATOM 889 O O . ILE A 1 107 ? -6.243 -13.069 -5.609 1.00 85.19 107 ILE A O 1
ATOM 893 N N . GLY A 1 108 ? -7.769 -13.117 -3.955 1.00 85.31 108 GLY A N 1
ATOM 894 C CA . GLY A 1 108 ? -8.091 -14.547 -4.039 1.00 85.31 108 GLY A CA 1
ATOM 895 C C . GLY A 1 108 ? -8.220 -15.098 -5.471 1.00 85.31 108 GLY A C 1
ATOM 896 O O . GLY A 1 108 ? -7.531 -16.068 -5.802 1.00 85.31 108 GLY A O 1
ATOM 897 N N . PRO A 1 109 ? -9.010 -14.467 -6.368 1.00 87.69 109 PRO A N 1
ATOM 898 C CA . PRO A 1 109 ? -9.141 -14.891 -7.767 1.00 87.69 109 PRO A CA 1
ATOM 899 C C . PRO A 1 109 ? -7.827 -14.899 -8.571 1.00 87.69 109 PRO A C 1
ATOM 901 O O . PRO A 1 109 ? -7.687 -15.663 -9.528 1.00 87.69 109 PRO A O 1
ATOM 904 N N . TYR A 1 110 ? -6.849 -14.077 -8.185 1.00 87.25 110 TYR A N 1
ATOM 905 C CA . TYR A 1 110 ? -5.571 -13.911 -8.879 1.00 87.25 110 TYR A CA 1
ATOM 906 C C . TYR A 1 110 ? -4.473 -14.847 -8.365 1.00 87.25 110 TYR A C 1
ATOM 908 O O . TYR A 1 110 ? -3.523 -15.138 -9.099 1.00 87.25 110 TYR A O 1
ATOM 916 N N . LEU A 1 111 ? -4.604 -15.376 -7.144 1.00 87.69 111 LEU A N 1
ATOM 917 C CA . LEU A 1 111 ? -3.583 -16.219 -6.517 1.00 87.69 111 LEU A CA 1
ATOM 918 C C . LEU A 1 111 ? -3.150 -17.427 -7.369 1.00 87.69 111 LEU A C 1
ATOM 920 O O . LEU A 1 111 ? -1.945 -17.673 -7.441 1.00 87.69 111 LEU A O 1
ATOM 924 N N . PRO A 1 112 ? -4.034 -18.178 -8.063 1.00 88.31 112 PRO A N 1
ATOM 925 C CA . PRO A 1 112 ? -3.592 -19.280 -8.923 1.00 88.31 112 PRO A CA 1
ATOM 926 C C . PRO A 1 112 ? -2.653 -18.825 -10.051 1.00 88.31 112 PRO A C 1
ATOM 928 O O . PRO A 1 112 ? -1.674 -19.506 -10.364 1.00 88.31 112 PRO A O 1
ATOM 931 N N . GLN A 1 113 ? -2.924 -17.658 -10.644 1.00 90.44 113 GLN A N 1
ATOM 932 C CA . GLN A 1 113 ? -2.097 -17.095 -11.713 1.00 90.44 113 GLN A CA 1
ATOM 933 C C . GLN A 1 113 ? -0.761 -16.585 -11.164 1.00 90.44 113 GLN A C 1
ATOM 935 O O . GLN A 1 113 ? 0.286 -16.877 -11.743 1.00 90.44 113 GLN A O 1
ATOM 940 N N . ILE A 1 114 ? -0.790 -15.901 -10.015 1.00 89.25 114 ILE A N 1
ATOM 941 C CA . ILE A 1 114 ? 0.405 -15.411 -9.315 1.00 89.25 114 ILE A CA 1
ATOM 942 C C . ILE A 1 114 ? 1.320 -16.581 -8.944 1.00 89.25 114 ILE A C 1
ATOM 944 O O . ILE A 1 114 ? 2.501 -16.560 -9.286 1.00 89.25 114 ILE A O 1
ATOM 948 N N . ARG A 1 115 ? 0.777 -17.648 -8.338 1.00 86.75 115 ARG A N 1
ATOM 949 C CA . ARG A 1 115 ? 1.537 -18.864 -7.998 1.00 86.75 115 ARG A CA 1
ATOM 950 C C . ARG A 1 115 ? 2.248 -19.438 -9.217 1.00 86.75 115 ARG A C 1
ATOM 952 O O . ARG A 1 115 ? 3.435 -19.743 -9.147 1.00 86.75 115 ARG A O 1
ATOM 959 N N . LYS A 1 116 ? 1.540 -19.565 -10.344 1.00 90.25 116 LYS A N 1
ATOM 960 C CA . LYS A 1 116 ? 2.121 -20.081 -11.590 1.00 90.25 116 LYS A CA 1
ATOM 961 C C . LYS A 1 116 ? 3.251 -19.185 -12.102 1.00 90.25 116 LYS A C 1
ATOM 963 O O . LYS A 1 116 ? 4.278 -19.699 -12.533 1.00 90.25 116 LYS A O 1
ATOM 968 N N . TRP A 1 117 ? 3.067 -17.869 -12.055 1.00 91.25 117 TRP A N 1
ATOM 969 C CA . TRP A 1 117 ? 4.059 -16.899 -12.516 1.00 91.25 117 TRP A CA 1
ATOM 970 C C . TRP A 1 117 ? 5.332 -16.907 -11.653 1.00 91.25 117 TRP A C 1
ATOM 972 O O . TRP A 1 117 ? 6.441 -16.958 -12.191 1.00 91.25 117 TRP A O 1
ATOM 982 N N . LEU A 1 118 ? 5.189 -16.977 -10.323 1.00 89.88 118 LEU A N 1
ATOM 983 C CA . LEU A 1 118 ? 6.313 -17.014 -9.378 1.00 89.88 118 LEU A CA 1
ATOM 984 C C . LEU A 1 118 ? 7.289 -18.170 -9.650 1.00 89.88 118 LEU A C 1
ATOM 986 O O . LEU A 1 118 ? 8.501 -17.975 -9.559 1.00 89.88 118 LEU A O 1
ATOM 990 N N . GLN A 1 119 ? 6.785 -19.338 -10.069 1.00 88.69 119 GLN A N 1
ATOM 991 C CA . GLN A 1 119 ? 7.615 -20.503 -10.415 1.00 88.69 119 GLN A CA 1
ATOM 992 C C . GLN A 1 119 ? 8.640 -20.212 -11.522 1.00 88.69 119 GLN A C 1
ATOM 994 O O . GLN A 1 119 ? 9.696 -20.844 -11.577 1.00 88.69 119 GLN A O 1
ATOM 999 N N . THR A 1 120 ? 8.333 -19.270 -12.417 1.00 90.62 120 THR A N 1
ATOM 1000 C CA . THR A 1 120 ? 9.169 -18.941 -13.580 1.00 90.62 120 THR A CA 1
ATOM 1001 C C . THR A 1 120 ? 9.917 -17.620 -13.460 1.00 90.62 120 THR A C 1
ATOM 1003 O O . THR A 1 120 ? 10.858 -17.406 -14.216 1.00 90.62 120 THR A O 1
ATOM 1006 N N . SER A 1 121 ? 9.503 -16.733 -12.554 1.00 89.69 121 SER A N 1
ATOM 1007 C CA . SER A 1 121 ? 9.974 -15.341 -12.528 1.00 89.69 121 SER A CA 1
ATOM 1008 C C . SER A 1 121 ? 10.915 -15.013 -11.370 1.00 89.69 121 SER A C 1
ATOM 1010 O O . SER A 1 121 ? 11.617 -14.005 -11.434 1.00 89.69 121 SER A O 1
ATOM 1012 N N . VAL A 1 122 ? 10.967 -15.845 -10.323 1.00 90.56 122 VAL A N 1
ATOM 1013 C CA . VAL A 1 122 ? 11.828 -15.605 -9.155 1.00 90.56 122 VAL A CA 1
ATOM 1014 C C . VAL A 1 122 ? 13.241 -16.144 -9.389 1.00 90.56 122 VAL A C 1
ATOM 1016 O O . VAL A 1 122 ? 13.452 -17.345 -9.581 1.00 90.56 122 VAL A O 1
ATOM 1019 N N . HIS A 1 123 ? 14.229 -15.251 -9.295 1.00 88.69 123 HIS A N 1
ATOM 1020 C CA . HIS A 1 123 ? 15.647 -15.584 -9.396 1.00 88.69 123 HIS A CA 1
ATOM 1021 C C . HIS A 1 123 ? 16.477 -14.836 -8.343 1.00 88.69 123 HIS A C 1
ATOM 1023 O O . HIS A 1 123 ? 16.292 -13.630 -8.189 1.00 88.69 123 HIS A O 1
ATOM 1029 N N . PRO A 1 124 ? 17.444 -15.501 -7.679 1.00 91.38 124 PRO A N 1
ATOM 1030 C CA . PRO A 1 124 ? 17.737 -16.941 -7.701 1.00 91.38 124 PRO A CA 1
ATOM 1031 C C . PRO A 1 124 ? 16.622 -17.831 -7.115 1.00 91.38 124 PRO A C 1
ATOM 1033 O O . PRO A 1 124 ? 15.898 -17.422 -6.212 1.00 91.38 124 PRO A O 1
ATOM 1036 N N . LYS A 1 125 ? 16.525 -19.089 -7.581 1.00 88.62 125 LYS A N 1
ATOM 1037 C CA . LYS A 1 125 ? 15.439 -20.025 -7.204 1.00 88.62 125 LYS A CA 1
ATOM 1038 C C . LYS A 1 125 ? 15.341 -20.325 -5.704 1.00 88.62 125 LYS A C 1
ATOM 1040 O O . LYS A 1 125 ? 14.277 -20.716 -5.245 1.00 88.62 125 LYS A O 1
ATOM 1045 N N . MET A 1 126 ? 16.418 -20.138 -4.939 1.00 88.62 126 MET A N 1
ATOM 1046 C CA . MET A 1 126 ? 16.400 -20.341 -3.484 1.00 88.62 126 MET A CA 1
ATOM 1047 C C . MET A 1 126 ? 15.415 -19.420 -2.753 1.00 88.62 126 MET A C 1
ATOM 1049 O O . MET A 1 126 ? 14.947 -19.782 -1.684 1.00 88.62 126 MET A O 1
ATOM 1053 N N . PHE A 1 127 ? 15.056 -18.269 -3.331 1.00 87.25 127 PHE A N 1
ATOM 1054 C CA . PHE A 1 127 ? 14.064 -17.374 -2.736 1.00 87.25 127 PHE A CA 1
ATOM 1055 C C . PHE A 1 127 ? 12.623 -17.828 -2.969 1.00 87.25 127 PHE A C 1
ATOM 1057 O O . PHE A 1 127 ? 11.716 -17.305 -2.334 1.00 87.25 127 PHE A O 1
ATOM 1064 N N . LEU A 1 128 ? 12.385 -18.821 -3.830 1.00 85.88 128 LEU A N 1
ATOM 1065 C CA . LEU A 1 128 ? 11.034 -19.301 -4.113 1.00 85.88 128 LEU A CA 1
ATOM 1066 C C . LEU A 1 128 ? 10.347 -19.874 -2.863 1.00 85.88 128 LEU A C 1
ATOM 1068 O O . LEU A 1 128 ? 9.148 -19.684 -2.694 1.00 85.88 128 LEU A O 1
ATOM 1072 N N . SER A 1 129 ? 11.096 -20.520 -1.961 1.00 82.19 129 SER A N 1
ATOM 1073 C CA . SER A 1 129 ? 10.546 -21.057 -0.708 1.00 82.19 129 SER A CA 1
ATOM 1074 C C . SER A 1 129 ? 10.095 -19.971 0.273 1.00 82.19 129 SER A C 1
ATOM 1076 O O . SER A 1 129 ? 9.248 -20.248 1.118 1.00 82.19 129 SER A O 1
ATOM 1078 N N . ALA A 1 130 ? 10.613 -18.742 0.152 1.00 79.62 130 ALA A N 1
ATOM 1079 C CA . ALA A 1 130 ? 10.149 -17.607 0.951 1.00 79.62 130 ALA A CA 1
ATOM 1080 C C . ALA A 1 130 ? 8.722 -17.178 0.570 1.00 79.62 130 ALA A C 1
ATOM 1082 O O . ALA A 1 130 ? 8.016 -16.609 1.389 1.00 79.62 130 ALA A O 1
ATOM 1083 N N . PHE A 1 131 ? 8.274 -17.503 -0.645 1.00 74.31 131 PHE A N 1
ATOM 1084 C CA . PHE A 1 131 ? 6.914 -17.245 -1.126 1.00 74.31 131 PHE A CA 1
ATOM 1085 C C . PHE A 1 131 ? 5.993 -18.467 -0.962 1.00 74.31 131 PHE A C 1
ATOM 1087 O O . PHE A 1 131 ? 5.037 -18.626 -1.721 1.00 74.31 131 PHE A O 1
ATOM 1094 N N . SER A 1 132 ? 6.310 -19.370 -0.025 1.00 61.88 132 SER A N 1
ATOM 1095 C CA . SER A 1 132 ? 5.492 -20.556 0.260 1.00 61.88 132 SER A CA 1
ATOM 1096 C C . SER A 1 132 ? 4.075 -20.184 0.735 1.00 61.88 132 SER A C 1
ATOM 1098 O O . SER A 1 132 ? 3.811 -19.036 1.090 1.00 61.88 132 SER A O 1
ATOM 1100 N N . GLU A 1 133 ? 3.153 -21.157 0.709 1.00 57.72 133 GLU A N 1
ATOM 1101 C CA . GLU A 1 133 ? 1.701 -21.003 0.967 1.00 57.72 133 GLU A CA 1
ATOM 1102 C C . GLU A 1 133 ? 1.337 -20.267 2.276 1.00 57.72 133 GLU A C 1
ATOM 1104 O O . GLU A 1 133 ? 0.208 -19.806 2.417 1.00 57.72 133 GLU A O 1
ATOM 1109 N N . GLU A 1 134 ? 2.279 -20.118 3.209 1.00 59.06 134 GLU A N 1
ATOM 1110 C CA . GLU A 1 134 ? 2.127 -19.335 4.440 1.00 59.06 134 GLU A CA 1
ATOM 1111 C C . GLU A 1 134 ? 2.019 -17.818 4.192 1.00 59.06 134 GLU A C 1
ATOM 1113 O O . GLU A 1 134 ? 1.351 -17.129 4.943 1.00 59.06 134 GLU A O 1
ATOM 1118 N N . TYR A 1 135 ? 2.598 -17.265 3.120 1.00 56.16 135 TYR A N 1
ATOM 1119 C CA . TYR A 1 135 ? 2.522 -15.814 2.853 1.00 56.16 135 TYR A CA 1
ATOM 1120 C C . TYR A 1 135 ? 1.427 -15.420 1.858 1.00 56.16 135 TYR A C 1
ATOM 1122 O O . TYR A 1 135 ? 1.008 -14.266 1.816 1.00 56.16 135 TYR A O 1
ATOM 1130 N N . LEU A 1 136 ? 0.945 -16.371 1.056 1.00 64.44 136 LEU A N 1
ATOM 1131 C CA . LEU A 1 136 ? -0.168 -16.171 0.123 1.00 64.44 136 LEU A CA 1
ATOM 1132 C C . LEU A 1 136 ? -1.493 -16.590 0.771 1.00 64.44 136 LEU A C 1
ATOM 1134 O O . LEU A 1 136 ? -2.276 -17.344 0.188 1.00 64.44 136 LEU A O 1
ATOM 1138 N N . HIS A 1 137 ? -1.729 -16.124 1.996 1.00 62.22 137 HIS A N 1
ATOM 1139 C CA . HIS A 1 137 ? -3.024 -16.275 2.644 1.00 62.22 137 HIS A CA 1
ATOM 1140 C C . HIS A 1 137 ? -4.113 -15.565 1.822 1.00 62.22 137 HIS A C 1
ATOM 1142 O O . HIS A 1 137 ? -3.874 -14.529 1.205 1.00 62.22 137 HIS A O 1
ATOM 1148 N N . ASN A 1 138 ? -5.319 -16.146 1.794 1.00 60.66 138 ASN A N 1
ATOM 1149 C CA . ASN A 1 138 ? -6.516 -15.606 1.126 1.00 60.66 138 ASN A CA 1
ATOM 1150 C C . ASN A 1 138 ? -7.076 -14.358 1.842 1.00 60.66 138 ASN A C 1
ATOM 1152 O O . ASN A 1 138 ? -8.288 -14.172 1.912 1.00 60.66 138 ASN A O 1
ATOM 1156 N N . GLU A 1 139 ? -6.215 -13.537 2.427 1.00 67.25 139 GLU A N 1
ATOM 1157 C CA . GLU A 1 139 ? -6.628 -12.280 3.022 1.00 67.25 139 GLU A CA 1
ATOM 1158 C C . GLU A 1 139 ? -6.668 -11.222 1.930 1.00 67.25 139 GLU A C 1
ATOM 1160 O O . GLU A 1 139 ? -5.735 -11.067 1.136 1.00 67.25 139 GLU A O 1
ATOM 1165 N N . ASP A 1 140 ? -7.793 -10.524 1.847 1.00 75.50 140 ASP A N 1
ATOM 1166 C CA . ASP A 1 140 ? -7.952 -9.489 0.848 1.00 75.50 140 ASP A CA 1
ATOM 1167 C C . ASP A 1 140 ? -7.144 -8.247 1.217 1.00 75.50 140 ASP A C 1
ATOM 1169 O O . ASP A 1 140 ? -6.962 -7.893 2.384 1.00 75.50 140 ASP A O 1
ATOM 1173 N N . LEU A 1 141 ? -6.622 -7.578 0.194 1.00 75.62 141 LEU A N 1
ATOM 1174 C CA . LEU A 1 141 ? -5.644 -6.517 0.370 1.00 75.62 141 LEU A CA 1
ATOM 1175 C C . LEU A 1 141 ? -6.342 -5.181 0.594 1.00 75.62 141 LEU A C 1
ATOM 1177 O O . LEU A 1 141 ? -7.035 -4.680 -0.292 1.00 75.62 141 LEU A O 1
ATOM 1181 N N . ARG A 1 142 ? -6.110 -4.555 1.746 1.00 74.56 142 ARG A N 1
ATOM 1182 C CA . ARG A 1 142 ? -6.523 -3.167 1.985 1.00 74.56 142 ARG A CA 1
ATOM 1183 C C . ARG A 1 142 ? -5.666 -2.232 1.132 1.00 74.56 142 ARG A C 1
ATOM 1185 O O . ARG A 1 142 ? -4.440 -2.301 1.170 1.00 74.56 142 ARG A O 1
ATOM 1192 N N . VAL A 1 143 ? -6.313 -1.378 0.344 1.00 76.25 143 VAL A N 1
ATOM 1193 C CA . VAL A 1 143 ? -5.658 -0.521 -0.666 1.00 76.25 143 VAL A CA 1
ATOM 1194 C C . VAL A 1 143 ? -5.927 0.973 -0.462 1.00 76.25 143 VAL A C 1
ATOM 1196 O O . VAL A 1 143 ? -5.487 1.796 -1.263 1.00 76.25 143 VAL A O 1
ATOM 1199 N N . SER A 1 144 ? -6.618 1.342 0.617 1.00 68.69 144 SER A N 1
ATOM 1200 C CA . SER A 1 144 ? -6.825 2.727 1.046 1.00 68.69 144 SER A CA 1
ATOM 1201 C C . SER A 1 144 ? -6.623 2.869 2.553 1.00 68.69 144 SER A C 1
ATOM 1203 O O . SER A 1 144 ? -6.667 1.876 3.275 1.00 68.69 144 SER A O 1
ATOM 1205 N N . HIS A 1 145 ? -6.428 4.108 3.003 1.00 67.31 145 HIS A N 1
ATOM 1206 C CA . HIS A 1 145 ? -6.478 4.502 4.408 1.00 67.31 145 HIS A CA 1
ATOM 1207 C C . HIS A 1 145 ? -6.963 5.955 4.491 1.00 67.31 145 HIS A C 1
ATOM 1209 O O . HIS A 1 145 ? -6.501 6.791 3.706 1.00 67.31 145 HIS A O 1
ATOM 1215 N N . PHE A 1 146 ? -7.908 6.263 5.382 1.00 56.50 146 PHE A N 1
ATOM 1216 C CA . PHE A 1 146 ? -8.561 7.579 5.411 1.00 56.50 146 PHE A CA 1
ATOM 1217 C C . PHE A 1 146 ? -7.685 8.653 6.084 1.00 56.50 146 PHE A C 1
ATOM 1219 O O . PHE A 1 146 ? -7.726 9.818 5.687 1.00 56.50 146 PHE A O 1
ATOM 1226 N N . ALA A 1 147 ? -6.814 8.264 7.021 1.00 48.00 147 ALA A N 1
ATOM 1227 C CA . ALA A 1 147 ? -5.959 9.181 7.785 1.00 48.00 147 ALA A CA 1
ATOM 1228 C C . ALA A 1 147 ? -4.638 9.608 7.098 1.00 48.00 147 ALA A C 1
ATOM 1230 O O . ALA A 1 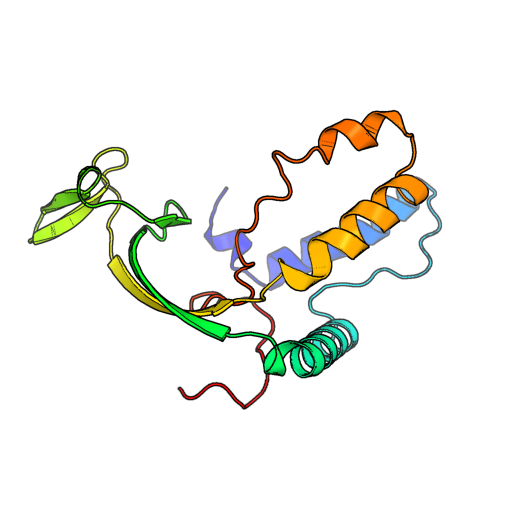147 ? -3.829 10.333 7.681 1.00 48.00 147 ALA A O 1
ATOM 1231 N N . ALA A 1 148 ? -4.376 9.207 5.849 1.00 53.38 148 ALA A N 1
ATOM 1232 C CA . ALA A 1 148 ? -3.089 9.475 5.202 1.00 53.38 148 ALA A CA 1
ATOM 1233 C C . ALA A 1 148 ? -3.005 10.898 4.601 1.00 53.38 148 ALA A C 1
ATOM 1235 O O . ALA A 1 148 ? -3.173 11.094 3.396 1.00 53.38 148 ALA A O 1
ATOM 1236 N N . ILE A 1 149 ? -2.679 11.896 5.433 1.00 50.03 149 ILE A N 1
ATOM 1237 C CA . ILE A 1 149 ? -2.501 13.318 5.047 1.00 50.03 149 ILE A CA 1
ATOM 1238 C C . ILE A 1 149 ? -1.430 13.505 3.944 1.00 50.03 149 ILE A C 1
ATOM 1240 O O . ILE A 1 149 ? -1.482 14.466 3.176 1.00 50.03 149 ILE A O 1
ATOM 1244 N N . PHE A 1 150 ? -0.490 12.562 3.807 1.00 56.38 150 PHE A N 1
ATOM 1245 C CA . PHE A 1 150 ? 0.568 12.557 2.788 1.00 56.38 150 PHE A CA 1
ATOM 1246 C C . PHE A 1 150 ? 0.444 11.370 1.816 1.00 56.38 150 PHE A C 1
ATOM 1248 O O . PHE A 1 150 ? 1.368 10.570 1.674 1.00 56.38 150 PHE A O 1
ATOM 1255 N N . SER A 1 151 ? -0.697 11.249 1.133 1.00 66.44 151 SER A N 1
ATOM 1256 C CA . SER A 1 151 ? -0.961 10.173 0.164 1.00 66.44 151 SER A CA 1
ATOM 1257 C C . SER A 1 151 ? -1.491 10.681 -1.183 1.00 66.44 151 SER A C 1
ATOM 1259 O O . SER A 1 151 ? -1.885 11.839 -1.335 1.00 66.44 151 SER A O 1
ATOM 1261 N N . ILE A 1 152 ? -1.472 9.810 -2.198 1.00 71.19 152 ILE A N 1
ATOM 1262 C CA . ILE A 1 152 ? -2.097 10.089 -3.496 1.00 71.19 152 ILE A CA 1
ATOM 1263 C C . ILE A 1 152 ? -3.608 9.926 -3.346 1.00 71.19 152 ILE A C 1
ATOM 1265 O O . ILE A 1 152 ? -4.093 8.850 -3.006 1.00 71.19 152 ILE A O 1
ATOM 1269 N N . THR A 1 153 ? -4.361 10.981 -3.649 1.00 72.94 153 THR A N 1
ATOM 1270 C CA . THR A 1 153 ? -5.822 10.931 -3.605 1.00 72.94 153 THR A CA 1
ATOM 1271 C C . THR A 1 153 ? -6.383 10.095 -4.758 1.00 72.94 153 THR A C 1
ATOM 1273 O O . THR A 1 153 ? -5.967 10.225 -5.915 1.00 72.94 153 THR A O 1
ATOM 1276 N N . MET A 1 154 ? -7.388 9.273 -4.445 1.00 61.44 154 MET A N 1
ATOM 1277 C CA . MET A 1 154 ? -8.038 8.322 -5.362 1.00 61.44 154 MET A CA 1
ATOM 1278 C C . MET A 1 154 ? -8.903 8.966 -6.469 1.00 61.44 154 MET A C 1
ATOM 1280 O O . MET A 1 154 ? -9.654 8.277 -7.153 1.00 61.44 154 MET A O 1
ATOM 1284 N N . GLY A 1 155 ? -8.798 10.280 -6.690 1.00 54.06 155 GLY A N 1
ATOM 1285 C CA . GLY A 1 155 ? -9.660 11.017 -7.620 1.00 54.06 155 GLY A CA 1
ATOM 1286 C C . GLY A 1 155 ? -11.083 11.238 -7.082 1.00 54.06 155 GLY A C 1
ATOM 1287 O O . GLY A 1 155 ? -11.478 10.695 -6.057 1.00 54.06 155 GLY A O 1
ATOM 1288 N N . HIS A 1 156 ? -11.849 12.101 -7.755 1.00 39.12 156 HIS A N 1
ATOM 1289 C CA . HIS A 1 156 ? -13.093 12.749 -7.293 1.00 39.12 156 HIS A CA 1
ATOM 1290 C C . HIS A 1 156 ? -14.328 11.855 -7.007 1.00 39.12 156 HIS A C 1
ATOM 1292 O O . HIS A 1 156 ? -15.445 12.364 -7.000 1.00 39.12 156 HIS A O 1
ATOM 1298 N N . SER A 1 157 ? -14.184 10.556 -6.745 1.00 38.34 157 SER A N 1
ATOM 1299 C CA . SER A 1 157 ? -15.323 9.660 -6.473 1.00 38.34 157 SER A CA 1
ATOM 1300 C C . SER A 1 157 ? -15.463 9.213 -5.014 1.00 38.34 157 SER A C 1
ATOM 1302 O O . SER A 1 157 ? -16.260 8.319 -4.740 1.00 38.34 157 SER A O 1
ATOM 1304 N N . CYS A 1 158 ? -14.718 9.799 -4.073 1.00 31.41 158 CYS A N 1
ATOM 1305 C CA . CYS A 1 158 ? -14.949 9.571 -2.646 1.00 31.41 158 CYS A CA 1
ATOM 1306 C C . CYS A 1 158 ? -15.903 10.656 -2.114 1.00 31.41 158 CYS A C 1
ATOM 1308 O O . CYS A 1 158 ? -15.538 11.837 -2.179 1.00 31.41 158 CYS A O 1
ATOM 1310 N N . PRO A 1 159 ? -17.115 10.316 -1.633 1.00 30.42 159 PRO A N 1
ATOM 1311 C CA . PRO A 1 159 ? -17.929 11.266 -0.888 1.00 30.42 159 PRO A CA 1
ATOM 1312 C C . PRO A 1 159 ? -17.140 11.706 0.349 1.00 30.42 159 PRO A C 1
ATOM 1314 O O . PRO A 1 159 ? -16.467 10.885 0.972 1.00 30.42 159 PRO A O 1
ATOM 1317 N N . LYS A 1 160 ? -17.174 13.010 0.625 1.00 33.25 160 LYS A N 1
ATOM 1318 C CA . LYS A 1 160 ? -16.713 13.570 1.897 1.00 33.25 160 LYS A CA 1
ATOM 1319 C C . LYS A 1 160 ? -17.636 13.151 3.028 1.00 33.25 160 LYS A C 1
ATOM 1321 O O . LYS A 1 160 ? -18.847 13.007 2.741 1.00 33.25 160 LYS A O 1
#

Foldseek 3Di:
DPVVQVPDPVNVVVVVVCVVVVCVVVVHDDPDDDDCPDPVNLVVVLVVCVVQVVQWDKDKDKAKAAPVVRDGDDPVQWDQDPPRFIAGNPPRGTIDIDIDTWIWHQCPVVVVVVLVVLCPPDPPPVCSVVVPPVVPPRDTDTDDDPPCPPDRDNPDPDDD

pLDDT: mean 78.9, std 13.84, range [30.42, 93.0]